Protein AF-A0A382HZU6-F1 (afdb_monomer_lite)

Radius of gyration: 12.23 Å; chains: 1; bounding box: 28×27×28 Å

pLDDT: mean 91.76, std 5.47, range [66.44, 97.19]

Organism: NCBI:txid408172

Structure (mmCIF, N/CA/C/O backbone):
data_AF-A0A382HZU6-F1
#
_entry.id   AF-A0A382HZU6-F1
#
loop_
_atom_site.group_PDB
_atom_site.id
_atom_site.type_symbol
_atom_site.label_atom_id
_atom_site.label_alt_id
_atom_site.label_comp_id
_atom_site.label_asym_id
_atom_site.label_entity_id
_atom_site.label_seq_id
_atom_site.pdbx_PDB_ins_code
_atom_site.Cartn_x
_atom_site.Cartn_y
_atom_site.Cartn_z
_atom_site.occupancy
_atom_site.B_iso_or_equiv
_atom_site.auth_seq_id
_atom_site.auth_comp_id
_atom_site.auth_asym_id
_atom_site.auth_atom_id
_atom_site.pdbx_PDB_model_num
ATOM 1 N N . MET A 1 1 ? -3.384 -8.411 17.441 1.00 66.44 1 MET A N 1
ATOM 2 C CA . MET A 1 1 ? -2.941 -7.700 16.223 1.00 66.44 1 MET A CA 1
ATOM 3 C C . MET A 1 1 ? -3.500 -8.444 15.018 1.00 66.44 1 MET A C 1
ATOM 5 O O . MET A 1 1 ? -3.349 -9.660 14.978 1.00 66.44 1 MET A O 1
ATOM 9 N N . LYS A 1 2 ? -4.204 -7.767 14.104 1.00 86.81 2 LYS A N 1
ATOM 10 C CA . LYS A 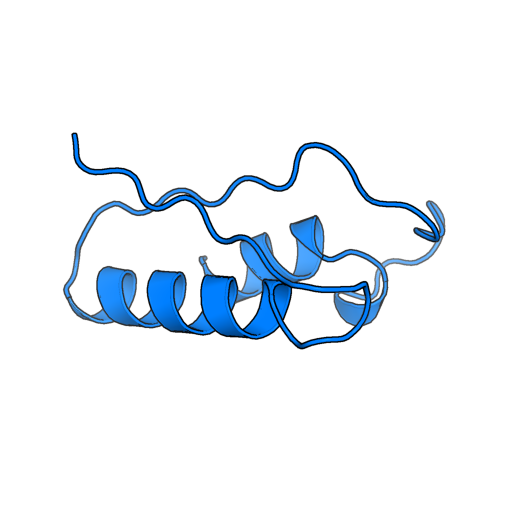1 2 ? -4.677 -8.354 12.837 1.00 86.81 2 LYS A CA 1
ATOM 11 C C . LYS A 1 2 ? -3.873 -7.726 11.701 1.00 86.81 2 LYS A C 1
ATOM 13 O O . LYS A 1 2 ? -3.684 -6.517 11.711 1.00 86.81 2 LYS A O 1
ATOM 18 N N . GLY A 1 3 ? -3.392 -8.539 10.766 1.00 93.56 3 GLY A N 1
ATOM 19 C CA . GLY A 1 3 ? -2.629 -8.082 9.605 1.00 93.56 3 GLY A CA 1
ATOM 20 C C . GLY A 1 3 ? -3.254 -8.599 8.315 1.00 93.56 3 GLY A C 1
ATOM 21 O O . GLY A 1 3 ? -3.743 -9.727 8.279 1.00 93.56 3 GLY A O 1
ATOM 22 N N . TYR A 1 4 ? -3.228 -7.773 7.270 1.00 95.12 4 TYR A N 1
ATOM 23 C CA . TYR A 1 4 ? -3.676 -8.133 5.926 1.00 95.12 4 TYR A CA 1
ATOM 24 C C . TYR A 1 4 ? -2.481 -8.088 4.978 1.00 95.12 4 TYR A C 1
ATOM 26 O O . TYR A 1 4 ? -1.749 -7.101 4.953 1.00 95.12 4 TYR A O 1
ATOM 34 N N . PHE A 1 5 ? -2.291 -9.145 4.190 1.00 96.62 5 PHE A N 1
ATOM 35 C CA . PHE A 1 5 ? -1.252 -9.199 3.166 1.00 96.62 5 PHE A CA 1
ATOM 36 C C . PHE A 1 5 ? -1.897 -9.161 1.783 1.00 96.62 5 PHE A C 1
ATOM 38 O O . PHE A 1 5 ? -2.642 -10.069 1.415 1.00 96.62 5 PHE A O 1
ATOM 45 N N . ILE A 1 6 ? -1.641 -8.087 1.036 1.00 96.31 6 ILE A N 1
ATOM 46 C CA . ILE A 1 6 ? -2.250 -7.860 -0.277 1.00 96.31 6 ILE A CA 1
ATOM 47 C C . ILE A 1 6 ? -1.321 -8.396 -1.366 1.00 96.31 6 ILE A C 1
ATOM 49 O O . ILE A 1 6 ? -0.230 -7.868 -1.589 1.00 96.31 6 ILE A O 1
ATOM 53 N N . THR A 1 7 ? -1.770 -9.441 -2.057 1.00 95.69 7 THR A N 1
ATOM 54 C CA . THR A 1 7 ? -1.082 -10.047 -3.205 1.00 95.69 7 THR A CA 1
ATOM 55 C C . THR A 1 7 ? -1.793 -9.686 -4.510 1.00 95.69 7 THR A C 1
ATOM 57 O O . THR A 1 7 ? -2.868 -9.089 -4.514 1.00 95.69 7 THR A O 1
ATOM 60 N N . GLY A 1 8 ? -1.186 -10.007 -5.650 1.00 94.94 8 GLY A N 1
ATOM 61 C CA . GLY A 1 8 ? -1.829 -9.838 -6.949 1.00 94.94 8 GLY A CA 1
ATOM 62 C C . GL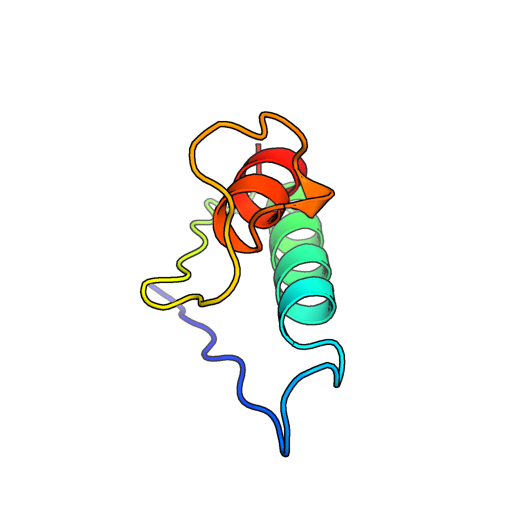Y A 1 8 ? -1.060 -10.554 -8.044 1.00 94.94 8 GLY A C 1
ATOM 63 O O . GLY A 1 8 ? 0.092 -10.935 -7.851 1.00 94.94 8 GLY 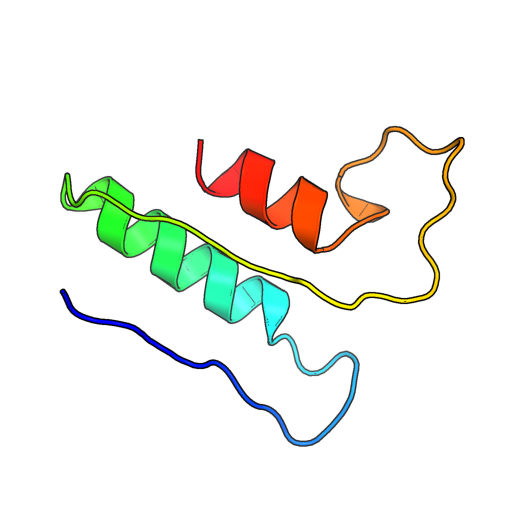A O 1
ATOM 64 N N . THR A 1 9 ? -1.727 -10.748 -9.174 1.00 96.00 9 THR A N 1
ATOM 65 C CA . THR A 1 9 ? -1.258 -11.584 -10.285 1.00 96.00 9 THR A CA 1
ATOM 66 C C . THR A 1 9 ? -0.155 -10.941 -11.117 1.00 96.00 9 THR A C 1
ATOM 68 O O . THR A 1 9 ? 0.618 -11.658 -11.738 1.00 96.00 9 THR A O 1
ATOM 71 N N . ASP A 1 10 ? -0.074 -9.610 -11.122 1.00 93.69 10 ASP A N 1
ATOM 72 C CA . ASP A 1 10 ? 0.929 -8.857 -11.876 1.00 93.69 10 ASP A CA 1
ATOM 73 C C . ASP A 1 10 ? 1.182 -7.480 -11.232 1.00 93.69 10 ASP A C 1
ATOM 75 O O . ASP A 1 10 ? 0.569 -7.101 -10.224 1.00 93.69 10 ASP A O 1
ATOM 79 N N . THR A 1 11 ? 2.105 -6.715 -11.796 1.00 89.75 11 THR A N 1
ATOM 80 C CA . THR A 1 11 ? 2.295 -5.278 -11.607 1.00 89.75 11 THR A CA 1
ATOM 81 C C . THR A 1 11 ? 1.122 -4.486 -12.204 1.00 89.75 11 THR A C 1
ATOM 83 O O . THR A 1 11 ? 0.362 -4.990 -13.020 1.00 89.75 11 THR A O 1
ATOM 86 N N . GLY A 1 12 ? 0.872 -3.268 -11.715 1.00 89.94 12 GLY A N 1
ATOM 87 C CA . GLY A 1 12 ? -0.198 -2.408 -12.251 1.00 89.94 12 GLY A CA 1
ATOM 88 C C . GLY A 1 12 ? -1.650 -2.829 -11.957 1.00 89.94 12 GLY A C 1
ATOM 89 O O . GLY A 1 12 ? -2.542 -2.001 -12.085 1.00 89.94 12 GLY A O 1
ATOM 90 N N . VAL A 1 13 ? -1.914 -4.044 -11.460 1.00 95.69 13 VAL A N 1
ATOM 91 C CA . VAL A 1 13 ? -3.283 -4.560 -11.193 1.00 95.69 13 VAL A CA 1
ATOM 92 C C . VAL A 1 13 ? -4.052 -3.856 -10.058 1.00 95.69 13 VAL A C 1
ATOM 94 O O . VAL A 1 13 ? -5.128 -4.301 -9.675 1.00 95.69 13 VAL A O 1
ATOM 97 N N . GLY A 1 14 ? -3.503 -2.790 -9.469 1.00 95.12 14 GLY A N 1
ATOM 98 C CA . GLY A 1 14 ? -4.198 -1.991 -8.451 1.00 95.12 14 GLY A CA 1
ATOM 99 C C . GLY A 1 14 ? -3.983 -2.409 -6.991 1.00 95.12 14 GLY A C 1
ATOM 100 O O . GLY A 1 14 ? -4.690 -1.915 -6.119 1.00 95.12 14 GLY A O 1
ATOM 101 N N . LYS A 1 15 ? -2.991 -3.260 -6.684 1.00 96.31 15 LYS A N 1
ATOM 102 C CA . LYS A 1 15 ? -2.677 -3.677 -5.295 1.00 96.31 15 LYS A CA 1
ATOM 103 C C . LYS A 1 15 ? -2.543 -2.489 -4.331 1.00 96.31 15 LYS A C 1
ATOM 105 O O . LYS A 1 15 ? -3.142 -2.506 -3.264 1.00 96.31 15 LYS A O 1
ATOM 110 N N . THR A 1 16 ? -1.793 -1.453 -4.718 1.00 95.56 16 THR A N 1
ATOM 111 C CA . THR A 1 16 ? -1.575 -0.256 -3.889 1.00 95.56 16 THR A CA 1
ATOM 112 C C . THR A 1 16 ? -2.879 0.496 -3.620 1.00 95.56 16 THR A C 1
ATOM 114 O O . THR A 1 16 ? -3.126 0.904 -2.489 1.00 95.56 16 THR A O 1
ATOM 117 N N . VAL A 1 17 ? -3.751 0.612 -4.626 1.00 96.00 17 VAL A N 1
ATOM 118 C CA . VAL A 1 17 ? -5.067 1.256 -4.489 1.00 96.00 17 VAL A CA 1
ATOM 119 C C . VAL A 1 17 ? -5.950 0.474 -3.516 1.00 96.00 17 VAL A C 1
ATOM 121 O O . VAL A 1 17 ? -6.551 1.063 -2.625 1.00 96.00 17 VAL A O 1
ATOM 124 N N . VAL A 1 18 ? -5.977 -0.857 -3.621 1.00 97.19 18 VAL A N 1
ATOM 125 C CA . VAL A 1 18 ? -6.724 -1.708 -2.681 1.00 97.19 18 VAL A CA 1
ATOM 126 C C . VAL A 1 18 ? -6.199 -1.549 -1.252 1.00 97.19 18 VAL A C 1
ATOM 128 O O . VAL A 1 18 ? -6.996 -1.393 -0.325 1.00 97.19 18 VAL A O 1
ATOM 131 N N . THR A 1 19 ? -4.876 -1.534 -1.062 1.00 97.00 19 THR A N 1
ATOM 132 C CA . THR A 1 19 ? -4.260 -1.281 0.250 1.00 97.00 19 THR A CA 1
ATOM 133 C C . THR A 1 19 ? -4.667 0.084 0.808 1.00 97.00 19 THR A C 1
ATOM 135 O O . THR A 1 19 ? -5.053 0.161 1.972 1.00 97.00 19 THR A O 1
ATOM 138 N N . ALA A 1 20 ? -4.642 1.139 -0.012 1.00 96.56 20 ALA A N 1
ATOM 139 C CA . ALA A 1 20 ? -5.086 2.477 0.377 1.00 96.56 20 ALA A CA 1
ATOM 140 C C . ALA A 1 20 ? -6.553 2.481 0.828 1.00 96.56 20 ALA A C 1
ATOM 142 O O . ALA A 1 20 ? -6.858 2.962 1.915 1.00 96.56 20 ALA A O 1
ATOM 143 N N . CYS A 1 21 ? -7.455 1.872 0.051 1.00 97.00 21 CYS A N 1
ATOM 144 C CA . CYS A 1 21 ? -8.873 1.784 0.404 1.00 97.00 21 CYS A CA 1
ATOM 145 C C . CYS A 1 21 ? -9.101 1.072 1.743 1.00 97.00 21 CYS A C 1
ATOM 147 O O . CYS A 1 21 ? -9.913 1.528 2.548 1.00 97.00 21 CYS A O 1
ATOM 149 N N . LEU A 1 22 ? -8.389 -0.031 1.996 1.00 96.31 22 LEU A N 1
ATOM 150 C CA . LEU A 1 22 ? -8.468 -0.742 3.274 1.00 96.31 22 LEU A CA 1
ATOM 151 C C . LEU A 1 22 ? -7.948 0.118 4.428 1.00 96.31 22 LEU A C 1
ATOM 153 O O . LEU A 1 22 ? -8.606 0.199 5.463 1.00 96.31 22 LEU A O 1
ATOM 157 N N . ALA A 1 23 ? -6.808 0.787 4.245 1.00 95.88 23 ALA A N 1
ATOM 158 C CA . ALA A 1 23 ? -6.235 1.656 5.267 1.00 95.88 23 ALA A CA 1
ATOM 159 C C . ALA A 1 23 ? -7.188 2.804 5.631 1.00 95.88 23 ALA A C 1
ATOM 161 O O . ALA A 1 23 ? -7.499 3.000 6.807 1.00 95.88 23 ALA A O 1
ATOM 162 N N . THR A 1 24 ? -7.734 3.497 4.627 1.00 95.88 24 THR A N 1
ATOM 163 C CA . THR A 1 24 ? -8.731 4.558 4.819 1.00 95.88 24 THR A CA 1
ATOM 164 C C . THR A 1 24 ? -10.002 4.029 5.485 1.00 95.88 24 THR A C 1
ATOM 166 O O . THR A 1 24 ? -10.537 4.673 6.385 1.00 95.88 24 THR A O 1
ATOM 169 N N . LEU A 1 25 ? -10.483 2.839 5.106 1.00 95.81 25 LEU A N 1
ATOM 170 C CA . LEU A 1 25 ? -11.663 2.227 5.721 1.00 95.81 25 LEU A CA 1
ATOM 171 C C . LEU A 1 25 ? -11.465 1.975 7.221 1.00 95.81 25 LEU A C 1
ATOM 173 O O . LEU A 1 25 ? -12.354 2.293 8.009 1.00 95.81 25 LEU A O 1
ATOM 177 N N . PHE A 1 26 ? -10.330 1.402 7.620 1.00 94.88 26 PHE A N 1
ATOM 178 C CA . PHE A 1 26 ? -10.040 1.124 9.028 1.00 94.88 26 PHE A CA 1
ATOM 179 C C . PHE A 1 26 ? -9.806 2.411 9.829 1.00 94.88 26 PHE A C 1
ATOM 181 O O . PHE A 1 26 ? -10.338 2.548 10.931 1.00 94.88 26 PHE A O 1
ATOM 188 N N . LYS A 1 27 ? -9.134 3.414 9.252 1.00 93.44 27 LYS A N 1
ATOM 189 C CA . LYS A 1 27 ? -9.004 4.742 9.878 1.00 93.44 27 LYS A CA 1
ATOM 190 C C . LYS A 1 27 ? -10.358 5.420 10.083 1.00 93.44 27 LYS A C 1
ATOM 192 O O . LYS A 1 27 ? -10.608 5.956 11.159 1.00 93.44 27 LYS A O 1
ATOM 197 N N . ASN A 1 28 ? -11.275 5.309 9.121 1.00 94.88 28 ASN A N 1
ATOM 198 C CA . ASN A 1 28 ? -12.651 5.806 9.261 1.00 94.88 28 ASN A CA 1
ATOM 199 C C . ASN A 1 28 ? -13.449 5.088 10.363 1.00 94.88 28 ASN A C 1
ATOM 201 O O . ASN A 1 28 ? -14.468 5.602 10.817 1.00 94.88 28 ASN A O 1
ATOM 205 N N . ARG A 1 29 ? -12.993 3.913 10.808 1.00 95.00 29 ARG A N 1
ATOM 206 C CA . ARG A 1 29 ? -13.537 3.177 11.960 1.00 95.00 29 ARG A CA 1
ATOM 207 C C . ARG A 1 29 ? -12.797 3.478 13.266 1.00 95.00 29 ARG A C 1
ATOM 209 O O . ARG A 1 29 ? -13.046 2.808 14.263 1.00 95.00 29 ARG A O 1
ATOM 216 N N . SER A 1 30 ? -11.905 4.471 13.263 1.00 94.50 30 SER A N 1
ATOM 217 C CA . SER A 1 30 ? -11.049 4.841 14.396 1.00 94.50 30 SER A CA 1
ATOM 218 C C . SER A 1 30 ? -10.125 3.709 14.864 1.00 94.50 30 SER A C 1
ATOM 220 O O . SER A 1 30 ? -9.757 3.651 16.036 1.00 94.50 30 SER A O 1
ATOM 222 N N . GLU A 1 31 ? -9.746 2.808 13.956 1.00 93.69 31 GLU A N 1
ATOM 223 C CA . GLU A 1 31 ? -8.746 1.776 14.227 1.0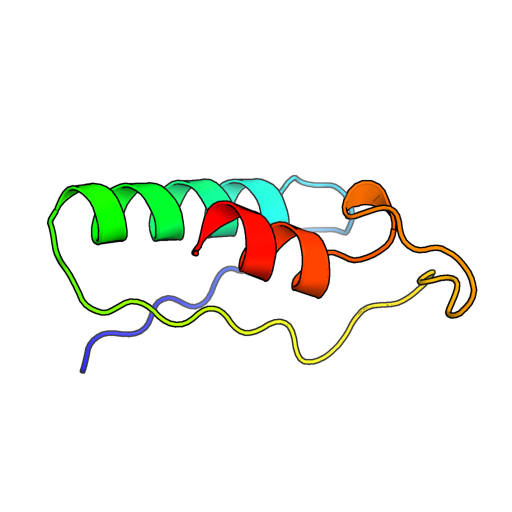0 93.69 31 GLU A CA 1
ATOM 224 C C . GLU A 1 31 ? -7.327 2.338 14.040 1.00 93.69 31 GLU A C 1
ATOM 226 O O . GLU A 1 31 ? -7.092 3.215 13.203 1.00 93.69 31 GLU A O 1
ATOM 231 N N . ASP A 1 32 ? -6.373 1.812 14.813 1.00 93.69 32 ASP A N 1
ATOM 232 C CA . ASP A 1 32 ? -4.948 2.078 14.608 1.00 93.69 32 ASP A CA 1
ATOM 233 C C . ASP A 1 32 ? -4.428 1.237 13.433 1.00 93.69 32 ASP A C 1
ATOM 235 O O . ASP A 1 32 ? -4.572 0.010 13.415 1.00 93.69 32 ASP A O 1
ATOM 239 N N . VAL A 1 33 ? -3.871 1.905 12.42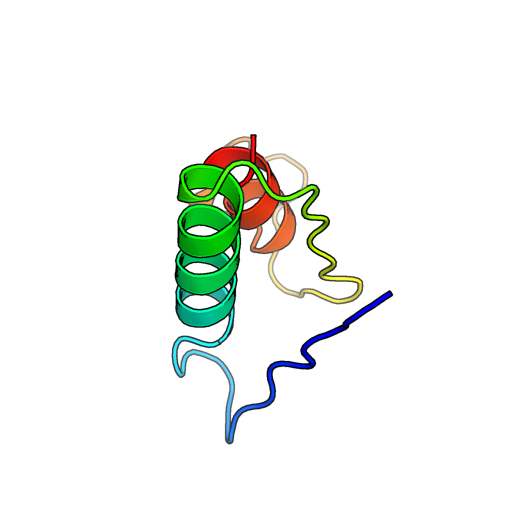3 1.00 94.38 33 VAL A N 1
ATOM 240 C CA . VAL A 1 33 ? -3.555 1.318 11.117 1.00 94.38 33 VAL A CA 1
ATOM 241 C C . VAL A 1 33 ? -2.163 1.745 10.690 1.00 94.38 33 VAL A C 1
ATOM 243 O O . VAL A 1 33 ? -1.885 2.932 10.545 1.00 94.38 33 VAL A O 1
ATOM 246 N N . GLY A 1 34 ? -1.324 0.753 10.400 1.00 93.56 34 GLY A N 1
ATOM 247 C CA . GLY A 1 34 ? -0.053 0.934 9.711 1.00 93.56 34 GLY A CA 1
ATOM 248 C C . GLY A 1 34 ? -0.095 0.339 8.305 1.00 93.56 34 GLY A C 1
ATOM 249 O O . GLY A 1 34 ? -0.742 -0.683 8.066 1.00 93.56 34 GLY A O 1
ATOM 250 N N . VAL A 1 35 ? 0.632 0.961 7.380 1.00 95.25 35 VAL A N 1
ATOM 251 C CA . VAL A 1 35 ? 0.851 0.475 6.012 1.00 95.25 35 VAL A CA 1
ATOM 252 C C . VAL A 1 35 ? 2.338 0.218 5.792 1.00 95.25 35 VAL A C 1
ATOM 254 O O . VAL A 1 35 ? 3.186 0.924 6.331 1.00 95.25 35 VAL A O 1
ATOM 257 N N . MET A 1 36 ? 2.672 -0.801 4.999 1.00 93.75 36 MET A N 1
ATOM 258 C CA . MET A 1 36 ? 4.060 -1.136 4.683 1.00 93.75 36 MET A CA 1
ATOM 259 C C . MET A 1 36 ? 4.201 -1.494 3.206 1.00 93.75 36 MET A C 1
ATOM 261 O O . MET A 1 36 ? 3.501 -2.372 2.698 1.00 93.75 36 MET A O 1
ATOM 265 N N . LYS A 1 37 ? 5.158 -0.852 2.534 1.00 93.56 37 LYS A N 1
ATOM 266 C CA . LYS A 1 37 ? 5.614 -1.210 1.190 1.00 93.56 37 LYS A CA 1
ATOM 267 C C . LYS A 1 37 ? 7.149 -1.244 1.198 1.00 93.56 37 LYS A C 1
ATOM 269 O O . LYS A 1 37 ? 7.773 -0.217 0.968 1.00 93.56 37 LYS A O 1
ATOM 274 N N . PRO A 1 38 ? 7.771 -2.392 1.525 1.00 90.12 38 PRO A N 1
ATOM 275 C CA . PRO A 1 38 ? 9.219 -2.456 1.736 1.00 90.12 38 PRO A CA 1
ATOM 276 C C . PRO A 1 38 ? 10.025 -2.412 0.435 1.00 90.12 38 PRO A C 1
ATOM 278 O O . PRO A 1 38 ? 11.207 -2.092 0.458 1.00 90.12 38 PRO A O 1
ATOM 281 N N . ILE A 1 39 ? 9.403 -2.796 -0.682 1.00 89.81 39 ILE A N 1
ATOM 282 C CA . ILE A 1 39 ? 10.058 -2.908 -1.982 1.00 89.81 39 ILE A CA 1
ATOM 283 C C . ILE A 1 39 ? 9.166 -2.237 -3.020 1.00 89.81 39 ILE A C 1
ATOM 285 O O . ILE A 1 39 ? 8.002 -2.612 -3.200 1.00 89.81 39 ILE A O 1
ATOM 289 N N . GLU A 1 40 ? 9.738 -1.263 -3.714 1.00 90.94 40 GLU A N 1
ATOM 290 C CA . GLU A 1 40 ? 9.169 -0.604 -4.881 1.00 90.94 40 GLU A CA 1
ATOM 291 C C . GLU A 1 40 ? 10.288 -0.240 -5.861 1.00 90.94 40 GLU A C 1
ATOM 293 O O . GLU A 1 40 ? 11.453 -0.107 -5.486 1.00 90.94 40 GLU A O 1
ATOM 298 N N . THR A 1 41 ? 9.940 -0.132 -7.138 1.00 88.56 41 THR A N 1
ATOM 299 C CA . THR A 1 41 ? 10.874 0.146 -8.234 1.00 88.56 41 THR A CA 1
ATOM 300 C C . THR A 1 41 ? 10.335 1.295 -9.070 1.00 88.56 41 THR A C 1
ATOM 302 O O . THR A 1 41 ? 9.122 1.460 -9.161 1.00 88.56 41 THR A O 1
ATOM 305 N N . GLY A 1 42 ? 11.213 2.044 -9.740 1.00 87.06 42 GLY A N 1
ATOM 306 C CA . GLY A 1 42 ? 10.795 3.156 -10.604 1.00 87.06 42 GLY A CA 1
ATOM 307 C C . GLY A 1 42 ? 10.511 4.466 -9.862 1.00 87.06 42 GLY A C 1
ATOM 308 O O . GLY A 1 42 ? 9.961 5.386 -10.455 1.00 87.06 42 GLY A O 1
ATOM 309 N N . VAL A 1 43 ? 10.907 4.562 -8.591 1.00 91.25 43 VAL A N 1
ATOM 310 C CA . VAL A 1 43 ? 10.801 5.788 -7.794 1.00 91.25 43 VAL A CA 1
ATOM 311 C C . VAL A 1 43 ? 11.942 6.730 -8.154 1.00 91.25 43 VAL A C 1
ATOM 313 O O . VAL A 1 43 ? 13.112 6.363 -8.038 1.00 91.25 43 VAL A O 1
ATOM 316 N N . ASN A 1 44 ? 11.615 7.956 -8.560 1.00 90.50 44 ASN A N 1
ATOM 317 C CA . ASN A 1 44 ? 12.611 9.008 -8.736 1.00 90.50 44 ASN A CA 1
ATOM 318 C C . ASN A 1 44 ? 12.877 9.703 -7.384 1.00 90.50 44 ASN A C 1
ATOM 320 O O . ASN A 1 44 ? 11.958 10.342 -6.869 1.00 90.50 44 ASN A O 1
ATOM 324 N N . PRO A 1 45 ? 14.093 9.634 -6.810 1.00 84.94 45 PRO A N 1
ATOM 325 C CA . PRO A 1 45 ? 14.391 10.234 -5.506 1.00 84.94 45 PRO A CA 1
ATOM 326 C C . PRO A 1 45 ? 14.246 11.764 -5.479 1.00 84.94 45 PRO A C 1
ATOM 328 O O . PRO A 1 45 ? 13.960 12.326 -4.428 1.00 84.94 45 PRO A O 1
ATOM 331 N N . GLU A 1 46 ? 14.367 12.433 -6.627 1.00 88.88 46 GLU A N 1
ATOM 332 C CA . GLU A 1 46 ? 14.229 13.892 -6.743 1.00 88.88 46 GLU A CA 1
ATOM 333 C C . GLU A 1 46 ? 12.764 14.340 -6.915 1.00 88.88 46 GLU A C 1
ATOM 335 O O . GLU A 1 46 ? 12.455 15.533 -6.923 1.00 88.88 46 GLU A O 1
ATOM 340 N N . CYS A 1 47 ? 11.828 13.398 -7.086 1.00 86.00 47 CYS A N 1
ATOM 341 C CA . CYS A 1 47 ? 10.423 13.706 -7.328 1.00 86.00 47 CYS A CA 1
ATOM 342 C C . CYS A 1 47 ? 9.604 13.659 -6.033 1.00 86.00 47 CYS A C 1
ATOM 344 O O . CYS A 1 47 ? 9.391 12.612 -5.422 1.00 86.00 47 CYS A O 1
ATOM 346 N N . ASN A 1 48 ? 9.059 14.818 -5.661 1.00 82.19 48 ASN A N 1
ATOM 347 C CA . ASN A 1 48 ? 8.265 14.979 -4.446 1.00 82.19 48 ASN A CA 1
ATOM 348 C C . ASN A 1 48 ? 6.774 14.639 -4.597 1.00 82.19 48 ASN A C 1
ATOM 350 O O . ASN A 1 48 ? 6.056 14.690 -3.599 1.00 82.19 48 ASN A O 1
ATOM 354 N N . SER A 1 49 ? 6.292 14.274 -5.784 1.00 86.44 49 SER A N 1
ATOM 355 C CA . SER A 1 49 ? 4.890 13.877 -5.966 1.00 86.44 49 SER A CA 1
ATOM 356 C C . SER A 1 49 ? 4.586 12.561 -5.245 1.00 86.44 49 SER A C 1
ATOM 358 O O . SER A 1 49 ? 5.402 11.643 -5.267 1.00 86.44 49 SER A O 1
ATOM 360 N N . SER A 1 50 ? 3.409 12.421 -4.635 1.00 80.12 50 SER 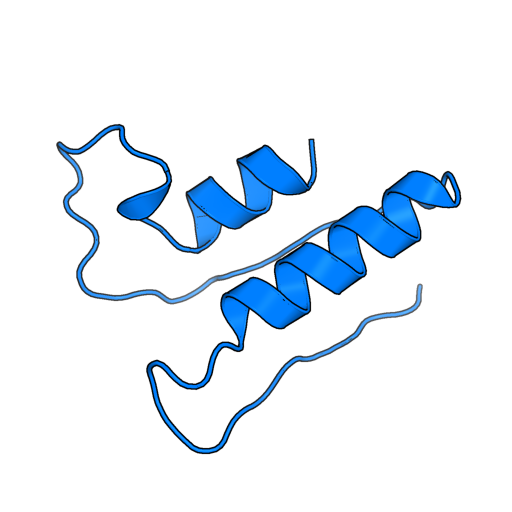A N 1
ATOM 361 C CA . SER A 1 50 ? 2.964 11.130 -4.093 1.00 80.12 50 SER A CA 1
ATOM 362 C C . SER A 1 50 ? 2.694 10.095 -5.179 1.00 80.12 50 SER A C 1
ATOM 364 O O . SER A 1 50 ? 2.893 8.910 -4.947 1.00 80.12 50 SER A O 1
ATOM 366 N N . ALA A 1 51 ? 2.384 10.526 -6.404 1.00 83.50 51 ALA A N 1
ATOM 367 C CA . ALA A 1 51 ? 2.256 9.629 -7.552 1.00 83.50 51 ALA A CA 1
ATOM 368 C C . ALA A 1 51 ? 3.578 8.931 -7.946 1.00 83.50 51 ALA A C 1
ATOM 370 O O . ALA A 1 51 ? 3.564 8.017 -8.764 1.00 83.50 51 ALA A O 1
ATOM 371 N N . ASN A 1 52 ? 4.719 9.363 -7.395 1.00 88.69 52 ASN A N 1
ATOM 372 C CA . ASN A 1 52 ? 6.042 8.809 -7.689 1.00 88.69 52 ASN A CA 1
ATOM 373 C C . ASN A 1 52 ? 6.418 7.593 -6.820 1.00 88.69 52 ASN A C 1
ATOM 375 O O . ASN A 1 52 ? 7.348 6.874 -7.170 1.00 88.69 52 ASN A O 1
ATOM 379 N N . SER A 1 53 ? 5.740 7.364 -5.690 1.00 93.19 53 SER A N 1
ATOM 380 C CA . SER A 1 53 ? 6.051 6.270 -4.758 1.00 93.19 53 SER A CA 1
ATOM 381 C C . SER A 1 53 ? 4.768 5.700 -4.164 1.00 93.19 53 SER A C 1
ATOM 383 O O . SER A 1 53 ? 3.955 6.438 -3.602 1.00 93.19 53 SER A O 1
ATOM 385 N N . ASP A 1 54 ? 4.612 4.376 -4.239 1.00 93.81 54 ASP A N 1
ATOM 386 C CA . ASP A 1 54 ? 3.495 3.673 -3.606 1.00 93.81 54 ASP A CA 1
ATOM 387 C C . ASP A 1 54 ? 3.532 3.906 -2.094 1.00 93.81 54 ASP A C 1
ATOM 389 O O . ASP A 1 54 ? 2.494 4.137 -1.477 1.00 93.81 54 ASP A O 1
ATOM 393 N N . ALA A 1 55 ? 4.723 3.851 -1.488 1.00 92.50 55 ALA A N 1
ATOM 394 C CA . ALA A 1 55 ? 4.894 4.088 -0.059 1.00 92.50 55 ALA A CA 1
ATOM 395 C C . ALA A 1 55 ? 4.452 5.504 0.331 1.00 92.50 55 ALA A C 1
ATOM 397 O O . ALA A 1 55 ? 3.694 5.665 1.287 1.00 92.50 55 ALA A O 1
ATOM 398 N N . LYS A 1 56 ? 4.859 6.525 -0.433 1.00 91.94 56 LYS A N 1
ATOM 399 C CA . LYS A 1 56 ? 4.481 7.920 -0.167 1.00 91.94 56 LYS A CA 1
ATOM 400 C C . LYS A 1 56 ? 2.982 8.151 -0.337 1.00 91.94 56 LYS A C 1
ATOM 402 O O . LYS A 1 56 ? 2.372 8.792 0.514 1.00 91.94 56 LYS A O 1
ATOM 407 N N . PHE A 1 57 ? 2.390 7.595 -1.393 1.00 94.19 57 PHE A N 1
ATOM 408 C CA . PHE A 1 57 ? 0.943 7.613 -1.595 1.00 94.19 57 PHE A CA 1
ATOM 409 C C . PHE A 1 57 ? 0.201 6.949 -0.429 1.00 94.19 57 PHE A C 1
ATOM 411 O O . PHE A 1 57 ? -0.738 7.527 0.110 1.00 94.19 57 PHE A O 1
ATOM 418 N N . LEU A 1 58 ? 0.648 5.767 0.009 1.00 94.94 58 LEU A N 1
ATOM 419 C CA . LEU A 1 58 ? 0.054 5.056 1.142 1.00 94.94 58 LEU A CA 1
ATOM 420 C C . LEU A 1 58 ? 0.178 5.842 2.452 1.00 94.94 58 LEU A C 1
ATOM 422 O O . LEU A 1 58 ? -0.775 5.871 3.224 1.00 94.94 58 LEU A O 1
ATOM 426 N N . MET A 1 59 ? 1.310 6.504 2.695 1.00 91.50 59 MET A N 1
ATOM 427 C CA . MET A 1 59 ? 1.471 7.390 3.850 1.00 91.50 59 MET A CA 1
ATOM 428 C C . MET A 1 59 ? 0.474 8.551 3.801 1.00 91.50 59 MET A C 1
ATOM 430 O O . MET A 1 59 ? -0.240 8.758 4.775 1.00 91.50 59 MET A O 1
ATOM 434 N N . GLU A 1 60 ? 0.354 9.240 2.664 1.00 91.25 60 GLU A N 1
ATOM 435 C CA . GLU A 1 60 ? -0.552 10.385 2.497 1.00 91.25 60 GLU A CA 1
ATOM 436 C C . GLU A 1 60 ? -2.024 10.020 2.743 1.00 91.25 60 GLU A C 1
ATOM 438 O O . GLU A 1 60 ? -2.725 10.732 3.458 1.00 91.25 60 GLU A O 1
ATOM 443 N N . VAL A 1 61 ? -2.496 8.896 2.196 1.00 91.06 61 VAL A N 1
ATOM 444 C CA . VAL A 1 61 ? -3.895 8.454 2.380 1.00 91.06 61 VAL A CA 1
ATOM 445 C C . VAL A 1 61 ? -4.159 7.854 3.756 1.00 91.06 61 VAL A C 1
ATOM 447 O O . VAL A 1 61 ? -5.309 7.825 4.201 1.00 91.06 61 VAL A O 1
ATOM 450 N N . SER A 1 62 ? -3.121 7.316 4.402 1.00 85.38 62 SER A N 1
ATOM 451 C CA . SER A 1 62 ? -3.252 6.728 5.729 1.00 85.38 62 SER A CA 1
ATOM 452 C C . SER A 1 62 ? -3.152 7.771 6.834 1.00 85.38 62 SER A C 1
ATOM 454 O O . SER A 1 62 ? -3.798 7.556 7.841 1.00 85.38 62 SER A O 1
ATOM 456 N N . GLY A 1 63 ? -2.490 8.916 6.650 1.00 76.19 63 GLY A N 1
ATOM 457 C CA . GLY A 1 63 ? -2.441 9.992 7.651 1.00 76.19 63 GLY A CA 1
ATOM 458 C C . GLY A 1 63 ? -1.472 9.718 8.790 1.00 76.19 63 GLY A C 1
ATOM 459 O O . GLY A 1 63 ? -1.824 8.903 9.684 1.00 76.19 63 GLY A O 1
#

Foldseek 3Di:
DDDDDFDDDDPPPCSLVVLLVVLLVCVVVVHDDDDDDPDDPQADPVDPDCVRDSVSVSVVSND

Sequence (63 aa):
MKGYFITGTDTGVGKTVVTACLATLFKNRSEDVGVMKPIETGVNPECNSSANSDAKFLMEVSG

InterPro domains:
  IPR004472 Dethiobiotin synthase BioD [PTHR43210] (1-62)
  IPR027417 P-loop containing nucleoside triphosphate hydrolase [G3DSA:3.40.50.300] (1-63)
  IPR027417 P-loop containing nucleoside triphosphate hydrolase [SSF52540] (1-62)

Secondary structure (DSSP, 8-state):
--------SSSSSSHHHHHHHHHHHHHHTT-----------S--TT---GGG-HHHHHHHHH-